Protein AF-A0A536ZGJ0-F1 (afdb_monomer_lite)

pLDDT: mean 73.13, std 16.45, range [40.38, 93.25]

Sequence (108 aa):
MLSHVIKPYVVDPPAGATARTTPAAEAQWFAPAWTMLPLAPRRCLVRNPLNGASAELSSGEYAALSACDGCCTLDEHVVRAAEQLRAPPEHRPAIRELIERCARKRAA

Foldseek 3Di:
DDDDDDDPDPDDDPPPPDPPPPPPPQPFDDQAPWDWDDDDPFWTWTARPVARFIDIDGPLLVLLSNQDDPDRHLLSSLVSSCVSSVNDPVCSVVSSVSRVVVVPGHDD

Radius of gyration: 23.39 Å; chains: 1; bounding box: 55×55×57 Å

Secondary structure (DSSP, 8-state):
-----------PPPTT-----------------PEEEEEETTEEEEE-TTT--EEEEEHHHHHHHTT-SS-SSHHHHHHHHHHHTT--GGGHHHHHHHHHHHHHPPP-

Structure (mmCIF, N/CA/C/O backbone):
data_AF-A0A536ZGJ0-F1
#
_entry.id   AF-A0A536ZGJ0-F1
#
loop_
_atom_site.group_PDB
_atom_site.id
_atom_site.type_symbol
_atom_site.label_atom_id
_atom_site.label_alt_id
_atom_site.label_comp_id
_atom_site.label_asym_id
_atom_site.label_entity_id
_atom_site.label_seq_id
_atom_site.pdbx_PDB_ins_code
_atom_site.Cartn_x
_atom_site.Cartn_y
_atom_site.Cartn_z
_atom_site.occupancy
_atom_site.B_iso_or_equiv
_atom_site.auth_seq_id
_atom_site.auth_comp_id
_atom_site.auth_asym_id
_atom_site.auth_atom_id
_atom_site.pdbx_PDB_model_num
ATOM 1 N N . MET A 1 1 ? 34.935 -43.404 42.544 1.00 47.00 1 MET A N 1
ATOM 2 C CA . MET A 1 1 ? 35.695 -42.236 42.050 1.00 47.00 1 MET A CA 1
ATOM 3 C C . MET A 1 1 ? 36.358 -42.611 40.736 1.00 47.00 1 MET A C 1
ATOM 5 O O . MET A 1 1 ? 37.217 -43.475 40.769 1.00 47.00 1 MET A O 1
ATOM 9 N N . LEU A 1 2 ? 35.915 -42.021 39.619 1.00 40.38 2 LEU A N 1
ATOM 10 C CA . LEU A 1 2 ? 36.692 -41.731 38.398 1.00 40.38 2 LEU A CA 1
ATOM 11 C C . LEU A 1 2 ? 35.727 -41.145 37.357 1.00 40.38 2 LEU A C 1
ATOM 13 O O . LEU A 1 2 ? 35.166 -41.844 36.520 1.00 40.38 2 LEU A O 1
ATOM 17 N N . SER A 1 3 ? 35.492 -39.839 37.469 1.00 42.97 3 SER A N 1
ATOM 18 C CA . SER A 1 3 ? 34.718 -39.046 36.516 1.00 42.97 3 SER A CA 1
ATOM 19 C C . SER A 1 3 ? 35.425 -39.048 35.161 1.00 42.97 3 SER A C 1
ATOM 21 O O . SER A 1 3 ? 36.494 -38.458 35.024 1.00 42.97 3 SER A O 1
ATOM 23 N N . HIS A 1 4 ? 34.861 -39.720 34.160 1.00 46.66 4 HIS A N 1
ATOM 24 C CA . HIS A 1 4 ? 35.330 -39.601 32.780 1.00 46.66 4 HIS A CA 1
ATOM 25 C C . HIS A 1 4 ? 34.684 -38.363 32.156 1.00 46.66 4 HIS A C 1
ATOM 27 O O . HIS A 1 4 ? 33.529 -38.373 31.739 1.00 46.66 4 HIS A O 1
ATOM 33 N N . VAL A 1 5 ? 35.438 -37.265 32.165 1.00 50.06 5 VAL A N 1
ATOM 34 C CA . VAL A 1 5 ? 35.102 -36.015 31.482 1.00 50.06 5 VAL A CA 1
ATOM 35 C C . VAL A 1 5 ? 35.296 -36.233 29.983 1.00 50.06 5 VAL A C 1
ATOM 37 O O . VAL A 1 5 ? 36.425 -36.325 29.503 1.00 50.06 5 VAL A O 1
ATOM 40 N N . ILE A 1 6 ? 34.197 -36.325 29.236 1.00 53.03 6 ILE A N 1
ATOM 41 C CA . ILE A 1 6 ? 34.226 -36.310 27.772 1.00 53.03 6 ILE A CA 1
ATOM 42 C C . ILE A 1 6 ? 34.550 -34.873 27.346 1.00 53.03 6 ILE A C 1
ATOM 44 O O . ILE A 1 6 ? 33.717 -33.976 27.469 1.00 53.03 6 ILE A O 1
ATOM 48 N N . LYS A 1 7 ? 35.780 -34.636 26.878 1.00 54.62 7 LYS A N 1
ATOM 49 C CA . LYS A 1 7 ? 36.139 -33.396 26.175 1.00 54.62 7 LYS A CA 1
ATOM 50 C C . LYS A 1 7 ? 35.322 -33.315 24.877 1.00 54.62 7 LYS A C 1
ATOM 52 O O . LYS A 1 7 ? 35.348 -34.284 24.117 1.00 54.62 7 LYS A O 1
ATOM 57 N N . PRO A 1 8 ? 34.655 -32.192 24.563 1.00 51.25 8 PRO A N 1
ATOM 58 C CA . PRO A 1 8 ? 34.133 -31.988 23.223 1.00 51.25 8 PRO A CA 1
ATOM 59 C C . PRO A 1 8 ? 35.315 -31.803 22.266 1.00 51.25 8 PRO A C 1
ATOM 61 O O . PRO A 1 8 ? 36.153 -30.919 22.444 1.00 51.25 8 PRO A O 1
ATOM 64 N N . TYR A 1 9 ? 35.403 -32.688 21.278 1.00 47.47 9 TYR A N 1
ATOM 65 C CA . TYR A 1 9 ? 36.335 -32.576 20.165 1.00 47.47 9 TYR A CA 1
ATOM 66 C C . TYR A 1 9 ? 35.883 -31.382 19.315 1.00 47.47 9 TYR A C 1
ATOM 68 O O . TYR A 1 9 ? 34.808 -31.421 18.715 1.00 47.47 9 TYR A O 1
ATOM 76 N N . VAL A 1 10 ? 36.655 -30.295 19.313 1.00 55.84 10 VAL A N 1
ATOM 77 C CA . VAL A 1 10 ? 36.449 -29.195 18.365 1.00 55.84 10 VAL A CA 1
ATOM 78 C C . VAL A 1 10 ? 36.913 -29.719 17.013 1.00 55.84 10 VAL A C 1
ATOM 80 O O . VAL A 1 10 ? 38.100 -29.941 16.803 1.00 55.84 10 VAL A O 1
ATOM 83 N N . VAL A 1 11 ? 35.961 -30.003 16.128 1.00 57.44 11 VAL A N 1
ATOM 84 C CA . VAL A 1 11 ? 36.254 -30.279 14.723 1.00 57.44 11 VAL A CA 1
ATOM 85 C C . VAL A 1 11 ? 36.501 -28.929 14.058 1.00 57.44 11 VAL A C 1
ATOM 87 O O . VAL A 1 11 ? 35.565 -28.148 13.889 1.00 57.44 11 VAL A O 1
ATOM 90 N N . ASP A 1 12 ? 37.755 -28.647 13.708 1.00 51.16 12 ASP A N 1
ATOM 91 C CA . ASP A 1 12 ? 38.090 -27.563 12.786 1.00 51.16 12 ASP A CA 1
ATOM 92 C C . ASP A 1 12 ? 37.335 -27.776 11.460 1.00 51.16 12 ASP A C 1
ATOM 94 O O . ASP A 1 12 ? 37.414 -28.865 10.876 1.00 51.16 12 ASP A O 1
ATOM 98 N N . PRO A 1 13 ? 36.576 -26.785 10.959 1.00 54.97 13 PRO A N 1
ATOM 99 C CA . PRO A 1 13 ? 35.934 -26.914 9.662 1.00 54.97 13 PRO A CA 1
ATOM 100 C C . PRO A 1 13 ? 37.003 -26.928 8.556 1.00 54.97 13 PRO A C 1
ATOM 102 O O . PRO A 1 13 ? 37.970 -26.163 8.626 1.00 54.97 13 PRO A O 1
ATOM 105 N N . PRO A 1 14 ? 36.851 -27.756 7.505 1.00 47.09 14 PRO A N 1
ATOM 106 C CA . PRO A 1 14 ? 37.800 -27.771 6.403 1.00 47.09 14 PRO A CA 1
ATOM 107 C C . PRO A 1 14 ? 37.840 -26.399 5.719 1.00 47.09 14 PRO A C 1
ATOM 109 O O . PRO A 1 14 ? 36.815 -25.862 5.285 1.00 47.09 14 PRO A O 1
ATOM 112 N N . ALA A 1 15 ? 39.052 -25.848 5.621 1.00 54.09 15 ALA A N 1
ATOM 113 C CA . ALA A 1 15 ? 39.366 -24.659 4.844 1.00 54.09 15 ALA A CA 1
ATOM 114 C C . ALA A 1 15 ? 38.928 -24.885 3.389 1.00 54.09 15 ALA A C 1
ATOM 116 O O . ALA A 1 15 ? 39.548 -25.650 2.655 1.00 54.09 15 ALA A O 1
ATOM 117 N N . GLY A 1 16 ? 37.817 -24.265 2.993 1.00 50.81 16 GLY A N 1
ATOM 118 C CA . GLY A 1 16 ? 37.258 -24.436 1.651 1.00 50.81 16 GLY A CA 1
ATOM 119 C C . GLY A 1 16 ? 35.736 -24.442 1.564 1.00 50.81 16 GLY A C 1
ATOM 120 O O . GLY A 1 16 ? 35.207 -24.499 0.458 1.00 50.81 16 GLY A O 1
ATOM 121 N N . ALA A 1 17 ? 35.007 -24.337 2.679 1.00 45.31 17 ALA A N 1
ATOM 122 C CA . ALA A 1 17 ? 33.593 -23.991 2.615 1.00 45.31 17 ALA A CA 1
ATOM 123 C C . ALA A 1 17 ? 33.474 -22.504 2.260 1.00 45.31 17 ALA A C 1
ATOM 125 O O . ALA A 1 17 ? 33.497 -21.634 3.131 1.00 45.31 17 ALA A O 1
ATOM 126 N N . THR A 1 18 ? 33.379 -22.214 0.961 1.00 46.50 18 THR A N 1
ATOM 127 C CA . THR A 1 18 ? 32.837 -20.949 0.478 1.00 46.50 18 THR A CA 1
ATOM 128 C C . THR A 1 18 ? 31.585 -20.670 1.290 1.00 46.50 18 THR A C 1
ATOM 130 O O . THR A 1 18 ? 30.658 -21.485 1.333 1.00 46.50 18 THR A O 1
ATOM 133 N N . ALA A 1 19 ? 31.600 -19.549 2.010 1.00 46.19 19 ALA A N 1
ATOM 134 C CA . ALA A 1 19 ? 30.402 -19.006 2.603 1.00 46.19 19 ALA A CA 1
ATOM 135 C C . ALA A 1 19 ? 29.360 -19.014 1.486 1.00 46.19 19 ALA A C 1
ATOM 137 O O . ALA A 1 19 ? 29.473 -18.267 0.513 1.00 46.19 19 ALA A O 1
ATOM 138 N N . ARG A 1 20 ? 28.377 -19.917 1.581 1.00 45.97 20 ARG A N 1
ATOM 139 C CA . ARG A 1 20 ? 27.097 -19.682 0.939 1.00 45.97 20 ARG A CA 1
ATOM 140 C C . ARG A 1 20 ? 26.665 -18.379 1.568 1.00 45.97 20 ARG A C 1
ATOM 142 O O . ARG A 1 20 ? 26.203 -18.373 2.704 1.00 45.97 20 ARG A O 1
ATOM 149 N N . THR A 1 21 ? 26.937 -17.284 0.868 1.00 41.38 21 THR A N 1
ATOM 150 C CA . THR A 1 21 ? 26.256 -16.026 1.062 1.00 41.38 21 THR A CA 1
ATOM 151 C C . THR A 1 21 ? 24.797 -16.407 0.938 1.00 41.38 21 THR A C 1
ATOM 153 O O . THR A 1 21 ? 24.276 -16.567 -0.163 1.00 41.38 21 THR A O 1
ATOM 156 N N . THR A 1 22 ? 24.164 -16.695 2.075 1.00 45.59 22 THR A N 1
ATOM 157 C CA . THR A 1 22 ? 22.722 -16.606 2.211 1.00 45.59 22 THR A CA 1
ATOM 158 C C . THR A 1 22 ? 22.378 -15.303 1.512 1.00 45.59 22 THR A C 1
ATOM 160 O O . THR A 1 22 ? 22.958 -14.285 1.918 1.00 45.59 22 THR A O 1
ATOM 163 N N . PRO A 1 23 ? 21.570 -15.311 0.431 1.00 44.41 23 PRO A N 1
ATOM 164 C CA . PRO A 1 23 ? 21.091 -14.060 -0.129 1.00 44.41 23 PRO A CA 1
ATOM 165 C C . PRO A 1 23 ? 20.562 -13.289 1.070 1.00 44.41 23 PRO A C 1
ATOM 167 O O . PRO A 1 23 ? 19.792 -13.859 1.849 1.00 44.41 23 PRO A O 1
ATOM 170 N N . ALA A 1 24 ? 21.153 -12.112 1.319 1.00 45.59 24 ALA A N 1
ATOM 171 C CA . ALA A 1 24 ? 20.856 -11.292 2.484 1.00 45.59 24 ALA A CA 1
ATOM 172 C C . ALA A 1 24 ? 19.346 -11.311 2.622 1.00 45.59 24 ALA A C 1
ATOM 174 O O . ALA A 1 24 ? 18.703 -10.895 1.665 1.00 45.59 24 ALA A O 1
ATOM 175 N N . ALA A 1 25 ? 18.836 -11.938 3.692 1.00 51.44 25 ALA A N 1
ATOM 176 C CA . ALA A 1 25 ? 17.432 -12.305 3.806 1.00 51.44 25 ALA A CA 1
ATOM 177 C C . ALA A 1 25 ? 16.614 -11.095 3.372 1.00 51.44 25 ALA A C 1
ATOM 179 O O . ALA A 1 25 ? 16.599 -10.095 4.094 1.00 51.44 25 ALA A O 1
ATOM 180 N N . GLU A 1 26 ? 16.069 -11.131 2.151 1.00 52.19 26 GLU A N 1
ATOM 181 C CA . GLU A 1 26 ? 15.285 -10.017 1.645 1.00 52.19 26 GLU A CA 1
ATOM 182 C C . GLU A 1 26 ? 14.168 -9.893 2.658 1.00 52.19 26 GLU A C 1
ATOM 184 O O . GLU A 1 26 ? 13.437 -10.859 2.887 1.00 52.19 26 GLU A O 1
ATOM 189 N N . ALA A 1 27 ? 14.172 -8.780 3.395 1.00 62.34 27 ALA A N 1
ATOM 190 C CA . ALA A 1 27 ? 13.316 -8.623 4.552 1.00 62.34 27 ALA A CA 1
ATOM 191 C C . ALA A 1 27 ? 11.890 -8.894 4.082 1.00 62.34 27 ALA A C 1
ATOM 193 O O . ALA A 1 27 ? 11.364 -8.143 3.259 1.00 62.34 27 ALA A O 1
ATOM 194 N N . GLN A 1 28 ? 11.330 -10.015 4.542 1.00 60.31 28 GLN A N 1
ATOM 195 C CA . GLN A 1 28 ? 10.065 -10.523 4.043 1.00 60.31 28 GLN A CA 1
ATOM 196 C C . GLN A 1 28 ? 9.032 -9.409 4.167 1.00 60.31 28 GLN A C 1
ATOM 198 O O . GLN A 1 28 ? 8.803 -8.874 5.257 1.00 60.31 28 GLN A O 1
ATOM 203 N N . TRP A 1 29 ? 8.470 -9.002 3.033 1.00 66.81 29 TRP A N 1
ATOM 204 C CA . TRP A 1 29 ? 7.539 -7.893 3.010 1.00 66.81 29 TRP A CA 1
ATOM 205 C C . TRP A 1 29 ? 6.204 -8.377 3.566 1.00 66.81 29 TRP A C 1
ATOM 207 O O . TRP A 1 29 ? 5.600 -9.307 3.040 1.00 66.81 29 TRP A O 1
ATOM 217 N N . PHE A 1 30 ? 5.743 -7.749 4.645 1.00 63.00 30 PHE A N 1
ATOM 218 C CA . PHE A 1 30 ? 4.434 -8.028 5.221 1.00 63.00 30 PHE A CA 1
ATOM 219 C C . PHE A 1 30 ? 3.590 -6.760 5.159 1.00 63.00 30 PHE A C 1
ATOM 221 O O . PHE A 1 30 ? 3.728 -5.864 5.996 1.00 63.00 30 PHE A O 1
ATOM 228 N N . ALA A 1 31 ? 2.723 -6.663 4.150 1.00 65.31 31 ALA A N 1
ATOM 229 C CA . ALA A 1 31 ? 1.757 -5.576 4.099 1.00 65.31 31 ALA A CA 1
ATOM 230 C C . ALA A 1 31 ? 0.682 -5.803 5.177 1.00 65.31 31 ALA A C 1
ATOM 232 O O . ALA A 1 31 ? 0.016 -6.841 5.168 1.00 65.31 31 ALA A O 1
ATOM 233 N N . PRO A 1 32 ? 0.469 -4.854 6.103 1.00 65.12 32 PRO A N 1
ATOM 234 C CA . PRO A 1 32 ? -0.631 -4.955 7.048 1.00 65.12 32 PRO A CA 1
ATOM 235 C C . PRO A 1 32 ? -1.973 -4.893 6.312 1.00 65.12 32 PRO A C 1
ATOM 237 O O . PRO A 1 32 ? -2.137 -4.098 5.387 1.00 65.12 32 PRO A O 1
ATOM 240 N N . ALA A 1 33 ? -2.967 -5.647 6.779 1.00 68.00 33 ALA A N 1
ATOM 241 C CA . ALA A 1 33 ? -4.353 -5.449 6.363 1.00 68.00 33 ALA A CA 1
ATOM 242 C C . ALA A 1 33 ? -4.896 -4.154 6.998 1.00 68.00 33 ALA A C 1
ATOM 244 O O . ALA A 1 33 ? -5.344 -4.148 8.144 1.00 68.00 33 ALA A O 1
ATOM 245 N N . TRP A 1 34 ? -4.798 -3.030 6.287 1.00 71.69 34 TRP A N 1
ATOM 246 C CA . TRP A 1 34 ? -5.206 -1.720 6.802 1.00 71.69 34 TRP A CA 1
ATOM 247 C C . TRP A 1 34 ? -6.730 -1.607 6.931 1.00 71.69 34 TRP A C 1
ATOM 249 O O . TRP A 1 34 ? -7.460 -1.759 5.949 1.00 71.69 34 TRP A O 1
ATOM 259 N N . THR A 1 35 ? -7.222 -1.262 8.125 1.00 72.88 35 THR A N 1
ATOM 260 C CA . THR A 1 35 ? -8.643 -0.939 8.332 1.00 72.88 35 THR A CA 1
ATOM 261 C C . THR A 1 35 ? -8.920 0.488 7.875 1.00 72.88 35 THR A C 1
ATOM 263 O O . THR A 1 35 ? -8.244 1.412 8.331 1.00 72.88 35 THR A O 1
ATOM 266 N N . MET A 1 36 ? -9.916 0.676 7.006 1.00 75.81 36 MET A N 1
ATOM 267 C CA . MET A 1 36 ? -10.354 1.993 6.535 1.00 75.81 36 MET A CA 1
ATOM 268 C C . MET A 1 36 ? -11.500 2.540 7.395 1.00 75.81 36 MET A C 1
ATOM 270 O O . MET A 1 36 ? -12.480 1.843 7.649 1.00 75.81 36 MET A O 1
ATOM 274 N N . LEU A 1 37 ? -11.409 3.817 7.763 1.00 75.88 37 LEU A N 1
ATOM 275 C CA . LEU A 1 37 ? -12.502 4.626 8.293 1.00 75.88 37 LEU A CA 1
ATOM 276 C C . LEU A 1 37 ? -12.686 5.857 7.382 1.00 75.88 37 LEU A C 1
ATOM 278 O O . LEU A 1 37 ? -11.759 6.664 7.257 1.00 75.88 37 LEU A O 1
ATOM 282 N N . PRO A 1 38 ? -13.832 6.014 6.697 1.00 71.31 38 PRO A N 1
ATOM 283 C CA . PRO A 1 38 ? -14.054 7.150 5.804 1.00 71.31 38 PRO A CA 1
ATOM 284 C C . PRO A 1 38 ? -14.141 8.457 6.607 1.00 71.31 38 PRO A C 1
ATOM 286 O O . PRO A 1 38 ? -14.909 8.543 7.562 1.00 71.31 38 PRO A O 1
ATOM 289 N N . LEU A 1 39 ? -13.362 9.475 6.217 1.00 75.06 39 LEU A N 1
ATOM 290 C CA . LEU A 1 39 ? -13.384 10.804 6.851 1.00 75.06 39 LEU A CA 1
ATOM 291 C C . LEU A 1 39 ? -14.079 11.853 5.976 1.00 75.06 39 LEU A C 1
ATOM 293 O O . LEU A 1 39 ? -14.811 12.700 6.477 1.00 75.06 39 LEU A O 1
ATOM 297 N N . ALA A 1 40 ? -13.837 11.813 4.665 1.00 75.94 40 ALA A N 1
ATOM 298 C CA . ALA A 1 40 ? -14.398 12.737 3.681 1.00 75.94 40 ALA A CA 1
ATOM 299 C C . ALA A 1 40 ? -14.420 12.066 2.292 1.00 75.94 40 ALA A C 1
ATOM 301 O O . ALA A 1 40 ? -13.740 11.055 2.109 1.00 75.94 40 ALA A O 1
ATOM 302 N N . PRO A 1 41 ? -15.095 12.635 1.270 1.00 68.00 41 PRO A N 1
ATOM 303 C CA . PRO A 1 41 ? -15.234 12.019 -0.061 1.00 68.00 41 PRO A CA 1
ATOM 304 C C . PRO A 1 41 ? -13.925 11.623 -0.770 1.00 68.00 41 PRO A C 1
ATOM 306 O O . PRO A 1 41 ? -13.953 10.902 -1.762 1.00 68.00 41 PRO A O 1
ATOM 309 N N . ARG A 1 42 ? -12.768 12.102 -0.294 1.00 74.44 42 ARG A N 1
ATOM 310 C CA . ARG A 1 42 ? -11.438 11.787 -0.843 1.00 74.44 42 ARG A CA 1
ATOM 311 C C . ARG A 1 42 ? -10.390 11.462 0.224 1.00 74.44 42 ARG A C 1
ATOM 313 O O . ARG A 1 42 ? -9.214 11.379 -0.120 1.00 74.44 42 ARG A O 1
ATOM 320 N N . ARG A 1 43 ? -10.783 11.331 1.497 1.00 78.25 43 ARG A N 1
ATOM 321 C CA . ARG A 1 43 ? -9.862 11.111 2.624 1.00 78.25 43 ARG A CA 1
ATOM 322 C C . ARG A 1 43 ? -10.358 9.970 3.504 1.00 78.25 43 ARG A C 1
ATOM 324 O O . ARG A 1 43 ? -11.537 9.903 3.856 1.00 78.25 43 ARG A O 1
ATOM 331 N N . CYS A 1 44 ? -9.431 9.107 3.882 1.00 81.94 44 CYS A N 1
ATOM 332 C CA . CYS A 1 44 ? -9.653 7.931 4.700 1.00 81.94 44 CYS A CA 1
ATOM 333 C C . CYS A 1 44 ? -8.658 7.945 5.859 1.00 81.94 44 CYS A C 1
ATOM 335 O O . CYS A 1 44 ? -7.467 8.174 5.653 1.00 81.94 44 CYS A O 1
ATOM 337 N N . LEU A 1 45 ? -9.123 7.658 7.069 1.00 82.69 45 LEU A N 1
ATOM 338 C CA . LEU A 1 45 ? -8.247 7.284 8.168 1.00 82.69 45 LEU A CA 1
ATOM 339 C C . LEU A 1 45 ? -7.961 5.792 8.040 1.00 82.69 45 LEU A C 1
ATOM 341 O O . LEU A 1 45 ? -8.884 4.981 8.008 1.00 82.69 45 LEU A O 1
ATOM 345 N N . VAL A 1 46 ? -6.690 5.426 7.957 1.00 78.62 46 VAL A N 1
ATOM 346 C CA . VAL A 1 46 ? -6.259 4.032 7.935 1.00 78.62 46 VAL A CA 1
ATOM 347 C C . VAL A 1 46 ? -5.574 3.685 9.239 1.00 78.62 46 VAL A C 1
ATOM 349 O O . VAL A 1 46 ? -4.777 4.474 9.748 1.00 78.62 46 VAL A O 1
ATOM 352 N N . ARG A 1 47 ? -5.869 2.501 9.773 1.00 79.44 47 ARG A N 1
ATOM 353 C CA . ARG A 1 47 ? -5.228 1.972 10.979 1.00 79.44 47 ARG A CA 1
ATOM 354 C C . ARG A 1 47 ? -4.436 0.716 10.648 1.00 79.44 47 ARG A C 1
ATOM 356 O O . ARG A 1 47 ? -4.969 -0.211 10.041 1.00 79.44 47 ARG A O 1
ATOM 363 N N . ASN A 1 48 ? -3.176 0.688 11.071 1.00 75.94 48 ASN A N 1
ATOM 364 C CA . ASN A 1 48 ? -2.330 -0.493 11.006 1.00 75.94 48 ASN A CA 1
ATOM 365 C C . ASN A 1 48 ? -2.679 -1.418 12.185 1.00 75.94 48 ASN A C 1
ATOM 367 O O . ASN A 1 48 ? -2.479 -1.019 13.337 1.00 75.94 48 ASN A O 1
ATOM 371 N N . PRO A 1 49 ? -3.179 -2.641 11.946 1.00 70.25 49 PRO A N 1
ATOM 372 C CA . PRO A 1 49 ? -3.542 -3.553 13.027 1.00 70.25 49 PRO A CA 1
ATOM 373 C C . PRO A 1 49 ? -2.328 -4.073 13.810 1.00 70.25 49 PRO A C 1
ATOM 375 O O . PRO A 1 49 ? -2.477 -4.442 14.969 1.00 70.25 49 PRO A O 1
ATOM 378 N N . LEU A 1 50 ? -1.131 -4.086 13.213 1.00 73.06 50 LEU A N 1
ATOM 379 C CA . LEU A 1 50 ? 0.069 -4.666 13.825 1.00 73.06 50 LEU A CA 1
ATOM 380 C C . LEU A 1 50 ? 0.671 -3.779 14.909 1.00 73.06 50 LEU A C 1
ATOM 382 O O . LEU A 1 50 ? 1.267 -4.275 15.859 1.00 73.06 50 LEU A O 1
ATOM 386 N N . ASN A 1 51 ? 0.559 -2.463 14.749 1.00 73.06 51 ASN A N 1
ATOM 387 C CA . ASN A 1 51 ? 1.197 -1.514 15.654 1.00 73.06 51 ASN A CA 1
ATOM 388 C C . ASN A 1 51 ? 0.270 -0.393 16.123 1.00 73.06 51 ASN A C 1
ATOM 390 O O . ASN A 1 51 ? 0.727 0.475 16.850 1.00 73.06 51 ASN A O 1
ATOM 394 N N . GLY A 1 52 ? -1.001 -0.390 15.713 1.00 75.31 52 GLY A N 1
ATOM 395 C CA . GLY A 1 52 ? -1.993 0.609 16.104 1.00 75.31 52 GLY A CA 1
ATOM 396 C C . GLY A 1 52 ? -1.840 1.978 15.436 1.00 75.31 52 GLY A C 1
ATOM 397 O O . GLY A 1 52 ? -2.686 2.842 15.674 1.00 75.31 52 GLY A O 1
ATOM 398 N N . ALA A 1 53 ? -0.815 2.193 14.603 1.00 78.25 53 ALA A N 1
ATOM 399 C CA . ALA A 1 53 ? -0.567 3.476 13.958 1.00 78.25 53 ALA A CA 1
ATOM 400 C C . ALA A 1 53 ? -1.740 3.870 13.062 1.00 78.25 53 ALA A C 1
ATOM 402 O O . ALA A 1 53 ? 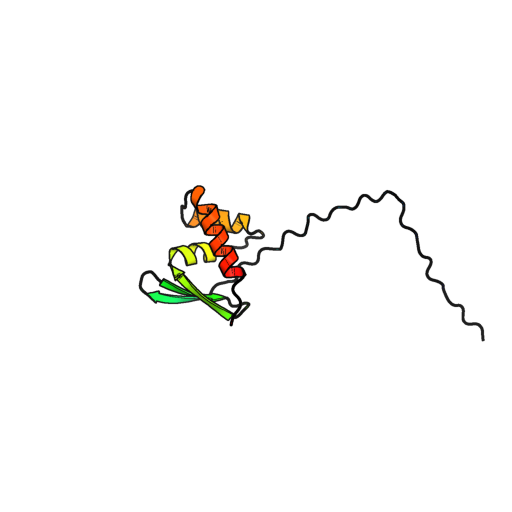-2.267 3.049 12.310 1.00 78.25 53 ALA A O 1
ATOM 403 N N . SER A 1 54 ? -2.118 5.144 13.118 1.00 81.75 5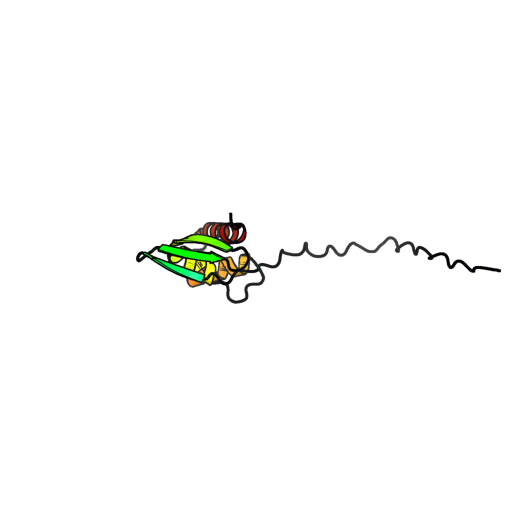4 SER A N 1
ATOM 404 C CA . SER A 1 54 ? -3.172 5.699 12.274 1.00 81.75 54 SER A CA 1
ATOM 405 C C . SER A 1 54 ? -2.605 6.756 11.327 1.00 81.75 54 SER A C 1
ATOM 407 O O . SER A 1 54 ? -1.685 7.499 11.676 1.00 81.75 54 SER A O 1
ATOM 409 N N . ALA A 1 55 ? -3.117 6.810 10.103 1.00 81.19 55 ALA A N 1
ATOM 410 C CA . ALA A 1 55 ? -2.710 7.783 9.099 1.00 81.19 55 ALA A CA 1
ATOM 411 C C . ALA A 1 55 ? -3.919 8.247 8.294 1.00 81.19 55 ALA A C 1
ATOM 413 O O . ALA A 1 55 ? -4.745 7.434 7.897 1.00 81.19 55 ALA A O 1
ATOM 414 N N . GLU A 1 56 ? -4.010 9.544 8.026 1.00 86.81 56 GLU A N 1
ATOM 415 C CA . GLU A 1 56 ? -4.962 10.048 7.045 1.00 86.81 56 GLU A CA 1
ATOM 416 C C . GLU A 1 56 ? -4.341 9.953 5.652 1.00 86.81 56 GLU A C 1
ATOM 418 O O . GLU A 1 56 ? -3.235 10.446 5.430 1.00 86.81 56 GLU A O 1
ATOM 423 N N . LEU A 1 57 ? -5.047 9.296 4.739 1.00 83.62 57 LEU A N 1
ATOM 424 C CA . LEU A 1 57 ? -4.628 9.034 3.371 1.00 83.62 57 LEU A CA 1
ATOM 425 C C . LEU A 1 57 ? -5.718 9.461 2.398 1.00 83.62 57 LEU A C 1
ATOM 427 O O . LEU A 1 57 ? -6.910 9.424 2.706 1.00 83.62 57 LEU A O 1
ATOM 431 N N . SER A 1 58 ? -5.313 9.838 1.196 1.00 85.50 58 SER A N 1
ATOM 432 C CA . SER A 1 58 ? -6.233 9.948 0.073 1.00 85.50 58 SER A CA 1
ATOM 433 C C . SER A 1 58 ? -6.760 8.573 -0.354 1.00 85.50 58 SER A C 1
ATOM 435 O O . SER A 1 58 ? -6.162 7.533 -0.064 1.00 85.50 58 SER A O 1
ATOM 437 N N . SER A 1 59 ? -7.866 8.557 -1.099 1.00 80.62 59 SER A N 1
ATOM 438 C CA . SER A 1 59 ? -8.409 7.317 -1.672 1.00 80.62 59 SER A CA 1
ATOM 439 C C . SER A 1 59 ? -7.399 6.576 -2.563 1.00 80.62 59 SER A C 1
ATOM 441 O O . SER A 1 59 ? -7.346 5.349 -2.530 1.00 80.62 59 SER A O 1
ATOM 443 N N . GLY A 1 60 ? -6.564 7.306 -3.312 1.00 84.31 60 GLY A N 1
ATOM 444 C CA . GLY A 1 60 ? -5.503 6.727 -4.143 1.00 84.31 60 GLY A CA 1
ATOM 445 C C . GLY A 1 60 ? -4.357 6.126 -3.325 1.00 84.31 60 GLY A C 1
ATOM 446 O O . GLY A 1 60 ? -3.897 5.029 -3.626 1.00 84.31 60 GLY A O 1
ATOM 447 N N . GLU A 1 61 ? -3.937 6.794 -2.247 1.00 86.69 61 GLU A N 1
ATOM 448 C CA . GLU A 1 61 ? -2.918 6.255 -1.338 1.00 86.69 61 GLU A CA 1
ATOM 449 C C . GLU A 1 61 ? -3.405 4.984 -0.626 1.00 86.69 61 GLU A C 1
ATOM 451 O O . GLU A 1 61 ? -2.650 4.025 -0.489 1.00 86.69 61 GLU A O 1
ATOM 456 N N . TYR A 1 62 ? -4.675 4.931 -0.211 1.00 84.31 62 TYR A N 1
ATOM 457 C CA . TYR A 1 62 ? -5.247 3.699 0.334 1.00 84.31 62 TYR A CA 1
ATOM 458 C C . TYR A 1 62 ? -5.303 2.574 -0.708 1.00 84.31 62 TYR A C 1
ATOM 460 O O . TYR A 1 62 ? -4.976 1.428 -0.396 1.00 84.31 62 TYR A O 1
ATOM 468 N N . ALA A 1 63 ? -5.695 2.887 -1.945 1.00 85.88 63 ALA A N 1
ATOM 469 C CA . ALA A 1 63 ? -5.724 1.910 -3.028 1.00 85.88 63 ALA A CA 1
ATOM 470 C C . ALA A 1 63 ? -4.326 1.326 -3.309 1.00 85.88 63 ALA A C 1
ATOM 472 O O . ALA A 1 63 ? -4.215 0.126 -3.529 1.00 85.88 63 ALA A O 1
ATOM 473 N N . ALA A 1 64 ? -3.258 2.127 -3.197 1.00 88.19 64 ALA A N 1
ATOM 474 C CA . ALA A 1 64 ? -1.885 1.622 -3.271 1.00 88.19 64 ALA A CA 1
ATOM 475 C C . ALA A 1 64 ? -1.562 0.629 -2.141 1.00 88.19 64 ALA A C 1
ATOM 477 O O . ALA A 1 64 ? -0.972 -0.411 -2.396 1.00 88.19 64 ALA A O 1
ATOM 478 N N . LEU A 1 65 ? -1.947 0.937 -0.896 1.00 86.00 65 LEU A N 1
ATOM 479 C CA . LEU A 1 65 ? -1.646 0.088 0.267 1.00 86.00 65 LE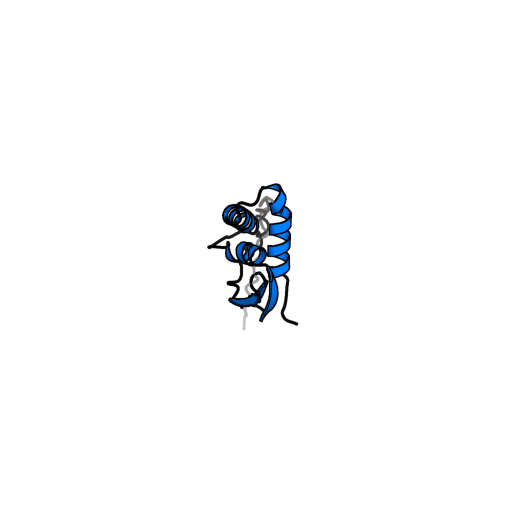U A CA 1
ATOM 480 C C . LEU A 1 65 ? -2.458 -1.210 0.308 1.00 86.00 65 LEU A C 1
ATOM 482 O O . LEU A 1 65 ? -1.991 -2.207 0.852 1.00 86.00 65 LEU A O 1
ATOM 486 N N . SER A 1 66 ? -3.684 -1.178 -0.212 1.00 84.56 66 SER A N 1
ATOM 487 C CA . SER A 1 66 ? -4.593 -2.330 -0.263 1.00 84.56 66 SER A CA 1
ATOM 488 C C . SER A 1 66 ? -4.366 -3.229 -1.480 1.00 84.56 66 SER A C 1
ATOM 490 O O . SER A 1 66 ? -5.001 -4.274 -1.579 1.00 84.56 66 SER A O 1
ATOM 492 N N . ALA A 1 67 ? -3.444 -2.862 -2.376 1.00 87.00 67 ALA A N 1
ATOM 493 C CA . ALA A 1 67 ? -3.091 -3.660 -3.547 1.00 87.00 67 ALA A CA 1
ATOM 494 C C . ALA A 1 67 ? -2.300 -4.933 -3.215 1.00 87.00 67 ALA A C 1
ATOM 496 O O . ALA A 1 67 ? -2.169 -5.823 -4.060 1.00 87.00 67 ALA A O 1
ATOM 497 N N . CYS A 1 68 ? -1.749 -5.027 -2.001 1.00 84.62 68 CYS A N 1
ATOM 498 C CA . CYS A 1 68 ? -1.056 -6.227 -1.567 1.00 84.62 68 CYS A CA 1
ATOM 499 C C . CYS A 1 68 ? -2.034 -7.387 -1.377 1.00 84.62 68 CYS A C 1
ATOM 501 O O . CYS A 1 68 ? -2.775 -7.450 -0.399 1.00 84.62 68 CYS A O 1
ATOM 503 N N . ASP A 1 69 ? -1.937 -8.356 -2.274 1.00 79.25 69 ASP A N 1
ATOM 504 C CA . ASP A 1 69 ? -2.630 -9.635 -2.207 1.00 79.25 69 ASP A CA 1
ATOM 505 C C . ASP A 1 69 ? -1.569 -10.739 -2.289 1.00 79.25 69 ASP A C 1
ATOM 507 O O . ASP A 1 69 ? -1.189 -11.204 -3.362 1.00 79.25 69 ASP A O 1
ATOM 511 N N . GLY A 1 70 ? -0.987 -11.049 -1.125 1.00 76.50 70 GLY A N 1
ATOM 512 C CA . GLY A 1 70 ? 0.051 -12.071 -0.980 1.00 76.50 70 GLY A CA 1
ATOM 513 C C . GLY A 1 70 ? 1.450 -11.691 -1.485 1.00 76.50 70 GLY A C 1
ATOM 514 O O . GLY A 1 70 ? 2.239 -12.595 -1.740 1.00 76.50 70 GLY A O 1
ATOM 515 N N . CYS A 1 71 ? 1.779 -10.402 -1.639 1.00 84.88 71 CYS A N 1
ATOM 516 C CA . CYS A 1 71 ? 3.124 -9.982 -2.058 1.00 84.88 71 CYS A CA 1
ATOM 517 C C . CYS A 1 71 ? 4.184 -10.413 -1.032 1.00 84.88 71 CYS A C 1
ATOM 519 O O . CYS A 1 71 ? 4.061 -10.107 0.154 1.00 84.88 71 CYS A O 1
ATOM 521 N N . CYS A 1 72 ? 5.241 -11.070 -1.507 1.00 81.19 72 CYS A N 1
ATOM 522 C CA . CYS A 1 72 ? 6.378 -11.528 -0.709 1.00 81.19 72 CYS A CA 1
ATOM 523 C C . CYS A 1 72 ? 7.479 -10.466 -0.620 1.00 81.19 72 CYS A C 1
ATOM 525 O O . CYS A 1 72 ? 8.249 -10.448 0.345 1.00 81.19 72 CYS A O 1
ATOM 527 N N . THR A 1 73 ? 7.545 -9.574 -1.614 1.00 86.44 73 THR A N 1
ATOM 528 C CA . THR A 1 73 ? 8.526 -8.486 -1.681 1.00 86.44 73 THR A CA 1
ATOM 529 C C . THR A 1 73 ? 7.863 -7.113 -1.806 1.00 86.44 73 THR A C 1
ATOM 531 O O . THR A 1 73 ? 6.715 -6.968 -2.235 1.00 86.44 73 THR A O 1
ATOM 534 N N . LEU A 1 74 ? 8.609 -6.071 -1.429 1.00 87.00 74 LEU A N 1
ATOM 535 C CA . LEU A 1 74 ? 8.170 -4.686 -1.599 1.00 87.00 74 LEU A CA 1
ATOM 536 C C . LEU A 1 74 ? 8.008 -4.330 -3.084 1.00 87.00 74 LEU A C 1
ATOM 538 O O . LEU A 1 74 ? 7.064 -3.630 -3.439 1.00 87.00 74 LEU A O 1
ATOM 542 N N . ASP A 1 75 ? 8.895 -4.822 -3.949 1.00 90.56 75 ASP A N 1
ATOM 543 C CA . ASP A 1 75 ? 8.831 -4.543 -5.386 1.00 90.56 75 ASP A CA 1
ATOM 544 C C . ASP A 1 75 ? 7.591 -5.165 -6.032 1.00 90.56 75 ASP A C 1
ATOM 546 O O . ASP A 1 75 ? 6.915 -4.493 -6.811 1.00 90.56 75 ASP A O 1
ATOM 550 N N . GLU A 1 76 ? 7.222 -6.391 -5.650 1.00 90.12 76 GLU A N 1
ATOM 551 C CA . GLU A 1 76 ? 5.955 -7.007 -6.067 1.00 90.12 76 GLU A CA 1
ATOM 552 C C . GLU A 1 76 ? 4.753 -6.148 -5.673 1.00 90.12 76 GLU A C 1
ATOM 554 O O . GLU A 1 76 ? 3.863 -5.911 -6.493 1.00 90.12 76 GLU A O 1
ATOM 559 N N . HIS A 1 77 ? 4.743 -5.636 -4.440 1.00 91.62 77 HIS A N 1
ATOM 560 C CA . HIS A 1 77 ? 3.672 -4.766 -3.968 1.00 91.62 77 HIS A CA 1
ATOM 561 C C . HIS A 1 77 ? 3.626 -3.449 -4.756 1.00 91.62 77 HIS A C 1
ATOM 563 O O . HIS A 1 77 ? 2.552 -3.024 -5.172 1.00 91.62 77 HIS A O 1
ATOM 569 N N . VAL A 1 78 ? 4.774 -2.822 -5.028 1.00 91.88 78 VAL A N 1
ATOM 570 C CA . VAL A 1 78 ? 4.848 -1.588 -5.828 1.00 91.88 78 VAL A CA 1
ATOM 571 C C . VAL A 1 78 ? 4.343 -1.815 -7.253 1.00 91.88 78 VAL A C 1
ATOM 573 O O . VAL A 1 78 ? 3.602 -0.981 -7.774 1.00 91.88 78 VAL A O 1
ATOM 576 N N . VAL A 1 79 ? 4.717 -2.932 -7.884 1.00 92.31 79 VAL A N 1
ATOM 577 C CA . VAL A 1 79 ? 4.258 -3.284 -9.235 1.00 92.31 79 VAL A CA 1
ATOM 578 C C . VAL A 1 79 ? 2.745 -3.497 -9.248 1.00 92.31 79 VAL A C 1
ATOM 580 O O . VAL A 1 79 ? 2.061 -2.844 -10.034 1.00 92.31 79 VAL A O 1
ATOM 583 N N . ARG A 1 80 ? 2.210 -4.307 -8.326 1.00 90.88 80 ARG A N 1
ATOM 584 C CA . ARG A 1 80 ? 0.762 -4.531 -8.167 1.00 90.88 80 ARG A CA 1
ATOM 585 C C . ARG A 1 80 ? -0.003 -3.232 -7.922 1.00 90.88 80 ARG A C 1
ATOM 587 O O . ARG A 1 80 ? -1.015 -2.977 -8.569 1.00 90.88 80 ARG A O 1
ATOM 594 N N . ALA A 1 81 ? 0.490 -2.386 -7.020 1.00 91.75 81 ALA A N 1
ATOM 595 C CA . ALA A 1 81 ? -0.116 -1.093 -6.727 1.00 91.75 81 ALA A CA 1
ATOM 596 C C . ALA A 1 81 ? -0.128 -0.177 -7.960 1.00 91.75 81 ALA A C 1
ATOM 598 O O . ALA A 1 81 ? -1.142 0.462 -8.240 1.00 91.75 81 ALA A O 1
ATOM 599 N N . ALA A 1 82 ? 0.964 -0.138 -8.730 1.00 92.69 82 ALA A N 1
ATOM 600 C CA . ALA A 1 82 ? 1.020 0.633 -9.968 1.00 92.69 82 ALA A CA 1
ATOM 601 C C . ALA A 1 82 ? 0.022 0.111 -11.016 1.00 92.69 82 ALA A C 1
ATOM 603 O O . ALA A 1 82 ? -0.686 0.908 -11.628 1.00 92.69 82 ALA A O 1
ATOM 604 N N . GLU A 1 83 ? -0.092 -1.210 -11.183 1.00 92.00 83 GLU A N 1
ATOM 605 C CA . GLU A 1 83 ? -1.062 -1.839 -12.090 1.00 92.00 83 GLU A CA 1
ATOM 606 C C . GLU A 1 83 ? -2.508 -1.522 -11.692 1.00 92.00 83 GLU A C 1
ATOM 608 O O . GLU A 1 83 ? -3.302 -1.080 -12.525 1.00 92.00 83 GLU A O 1
ATOM 613 N N . GLN A 1 84 ? -2.841 -1.672 -10.408 1.00 90.06 84 GLN A N 1
ATOM 614 C CA . GLN A 1 84 ? -4.183 -1.410 -9.890 1.00 90.06 84 GLN A CA 1
ATOM 615 C C . GLN A 1 84 ? -4.588 0.058 -10.046 1.00 90.06 84 GLN A C 1
ATOM 617 O O . GLN A 1 84 ? -5.731 0.360 -10.395 1.00 90.06 84 GLN A O 1
ATOM 622 N N . LEU A 1 85 ? -3.650 0.977 -9.820 1.00 88.56 85 LEU A N 1
ATOM 623 C CA . LEU A 1 85 ? -3.868 2.411 -9.990 1.00 88.56 85 LEU A CA 1
ATOM 624 C C . LEU A 1 85 ? -3.803 2.865 -11.451 1.00 88.56 85 LEU A C 1
ATOM 626 O O . LEU A 1 85 ? -4.067 4.036 -11.725 1.00 88.56 85 LEU A O 1
ATOM 630 N N . ARG A 1 86 ? -3.436 1.972 -12.382 1.00 92.19 86 ARG A N 1
ATOM 631 C CA . ARG A 1 86 ? -3.070 2.318 -13.766 1.00 92.19 86 ARG A CA 1
ATOM 632 C C . ARG A 1 86 ? -2.028 3.442 -13.808 1.00 92.19 86 ARG A C 1
ATOM 634 O O . ARG A 1 86 ? -2.075 4.316 -14.672 1.00 92.19 86 ARG A O 1
ATOM 641 N N . ALA A 1 87 ? -1.123 3.442 -12.833 1.00 89.25 87 ALA A N 1
ATOM 642 C CA . ALA A 1 87 ? -0.108 4.462 -12.674 1.00 89.25 87 ALA A CA 1
ATOM 643 C C . ALA A 1 87 ? 1.053 4.201 -13.649 1.00 89.25 87 ALA A C 1
ATOM 645 O O . ALA A 1 87 ? 1.569 3.079 -13.703 1.00 89.25 87 ALA A O 1
ATOM 646 N N . PRO A 1 88 ? 1.497 5.223 -14.396 1.00 90.94 88 PRO A N 1
ATOM 647 C CA . PRO A 1 88 ? 2.704 5.131 -15.206 1.00 90.94 88 PRO A CA 1
ATOM 648 C C . PRO A 1 88 ? 3.955 4.715 -14.399 1.00 90.94 88 PRO A C 1
ATOM 650 O O . PRO A 1 88 ? 4.025 4.982 -13.192 1.00 90.94 88 PRO A O 1
ATOM 653 N N . PRO A 1 89 ? 4.969 4.088 -15.032 1.00 88.81 89 PRO A N 1
ATOM 654 C CA . PRO A 1 89 ? 6.182 3.624 -14.351 1.00 88.81 89 PRO A CA 1
ATOM 655 C C . PRO A 1 89 ? 6.917 4.707 -13.549 1.00 88.81 89 PRO A C 1
ATOM 657 O O . PRO A 1 89 ? 7.489 4.401 -12.502 1.00 88.81 89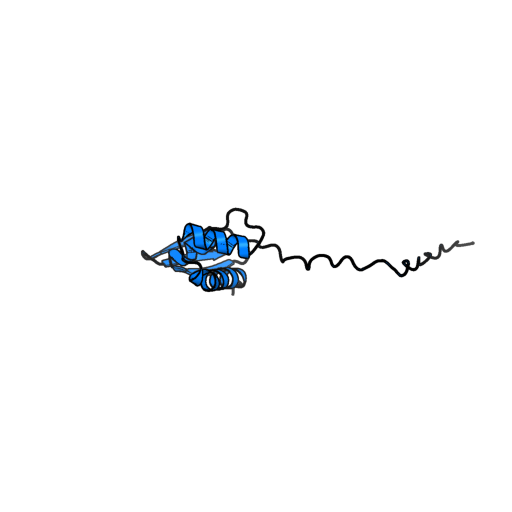 PRO A O 1
ATOM 660 N N . GLU A 1 90 ? 6.860 5.966 -13.985 1.00 92.06 90 GLU A N 1
ATOM 661 C CA . GLU A 1 90 ? 7.438 7.126 -13.298 1.00 92.06 90 GLU A CA 1
ATOM 662 C C . GLU A 1 90 ? 6.852 7.377 -11.899 1.00 92.06 90 GLU A C 1
ATOM 664 O O . GLU A 1 90 ? 7.497 8.017 -11.070 1.00 92.06 90 GLU A O 1
ATOM 669 N N . HIS A 1 91 ? 5.672 6.832 -11.589 1.00 91.06 91 HIS A N 1
ATOM 670 C CA . HIS A 1 91 ? 5.058 6.943 -10.265 1.00 91.06 91 HIS A CA 1
ATOM 671 C C . HIS A 1 91 ? 5.480 5.834 -9.292 1.00 91.06 91 HIS A C 1
ATOM 673 O O . HIS A 1 91 ? 5.195 5.935 -8.097 1.00 91.06 91 HIS A O 1
ATOM 679 N N . ARG A 1 92 ? 6.192 4.793 -9.750 1.00 92.12 92 ARG A N 1
ATOM 680 C CA . ARG A 1 92 ? 6.654 3.688 -8.887 1.00 92.12 92 ARG A CA 1
ATOM 681 C C . ARG A 1 92 ? 7.496 4.152 -7.686 1.00 92.12 92 ARG A C 1
ATOM 683 O O . ARG A 1 92 ?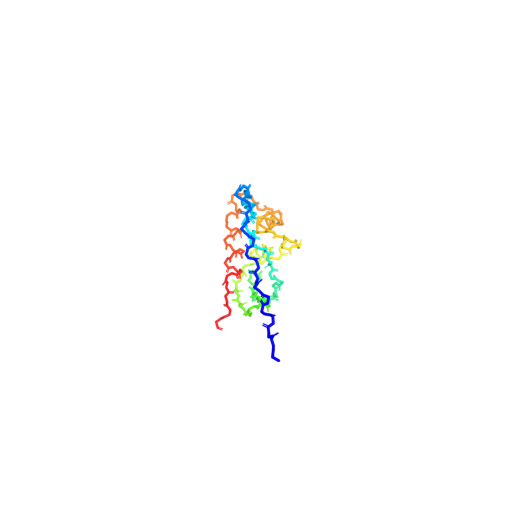 7.255 3.630 -6.598 1.00 92.12 92 ARG A O 1
ATOM 690 N N . PRO A 1 93 ? 8.418 5.134 -7.803 1.00 93.25 93 PRO A N 1
ATOM 691 C CA . PRO A 1 93 ? 9.161 5.640 -6.647 1.00 93.25 93 PRO A CA 1
ATOM 692 C C . PRO A 1 93 ? 8.256 6.258 -5.573 1.00 93.25 93 PRO A C 1
ATOM 694 O O . PRO A 1 93 ? 8.431 5.978 -4.390 1.00 93.25 93 PRO A O 1
ATOM 697 N N . ALA A 1 94 ? 7.242 7.030 -5.979 1.00 91.56 94 ALA A N 1
ATOM 698 C CA . ALA A 1 94 ? 6.291 7.645 -5.052 1.00 91.56 94 ALA A CA 1
ATOM 699 C C . ALA A 1 94 ? 5.408 6.593 -4.355 1.00 91.56 94 ALA A C 1
ATOM 701 O O . ALA A 1 94 ? 5.145 6.685 -3.155 1.00 91.56 94 ALA A O 1
ATOM 702 N N . ILE A 1 95 ? 4.989 5.557 -5.090 1.00 91.00 95 ILE A N 1
ATOM 703 C CA . ILE A 1 95 ? 4.247 4.414 -4.537 1.00 91.00 95 ILE A CA 1
ATOM 704 C C . ILE A 1 95 ? 5.108 3.660 -3.513 1.00 91.00 95 ILE A C 1
ATOM 706 O O . ILE A 1 95 ? 4.634 3.351 -2.420 1.00 91.00 95 ILE A O 1
ATOM 710 N N . ARG A 1 96 ? 6.386 3.409 -3.828 1.00 92.06 96 ARG A N 1
ATOM 711 C CA . ARG A 1 96 ? 7.331 2.768 -2.906 1.00 92.06 96 ARG A CA 1
ATOM 712 C C . ARG A 1 96 ? 7.482 3.565 -1.615 1.00 92.06 96 ARG A C 1
ATOM 714 O O . ARG A 1 96 ? 7.335 3.002 -0.534 1.00 92.06 96 ARG A O 1
ATOM 721 N N . GLU A 1 97 ? 7.733 4.868 -1.723 1.00 91.25 97 GLU A N 1
ATOM 722 C CA . GLU A 1 97 ? 7.903 5.744 -0.562 1.00 91.25 97 GLU A CA 1
ATOM 723 C C . GLU A 1 97 ? 6.668 5.717 0.347 1.00 91.25 97 GLU A C 1
ATOM 725 O O . GLU A 1 97 ? 6.795 5.578 1.566 1.00 91.25 97 GLU A O 1
ATOM 730 N N . LEU A 1 98 ? 5.468 5.793 -0.238 1.00 88.75 98 LEU A N 1
ATOM 731 C CA . LEU A 1 98 ? 4.208 5.691 0.492 1.00 88.75 98 LEU A CA 1
ATOM 732 C C . LEU A 1 98 ? 4.115 4.375 1.272 1.00 88.75 98 LEU A C 1
ATOM 734 O O . LEU A 1 98 ? 3.849 4.393 2.478 1.00 88.75 98 LEU A O 1
ATOM 738 N N . ILE A 1 99 ? 4.323 3.252 0.585 1.00 87.44 99 ILE A N 1
ATOM 739 C CA . ILE A 1 99 ? 4.219 1.909 1.154 1.00 87.44 99 ILE A CA 1
ATOM 740 C C . ILE A 1 99 ? 5.207 1.748 2.319 1.00 87.44 99 ILE A C 1
ATOM 742 O O . ILE A 1 99 ? 4.828 1.341 3.421 1.00 87.44 99 ILE A O 1
ATOM 746 N N . GLU A 1 100 ? 6.459 2.148 2.116 1.00 86.88 100 GLU A N 1
ATOM 747 C CA . GLU A 1 100 ? 7.494 2.080 3.140 1.00 86.88 100 GLU A CA 1
ATOM 748 C C . GLU A 1 100 ? 7.216 3.003 4.335 1.00 86.88 100 GLU A C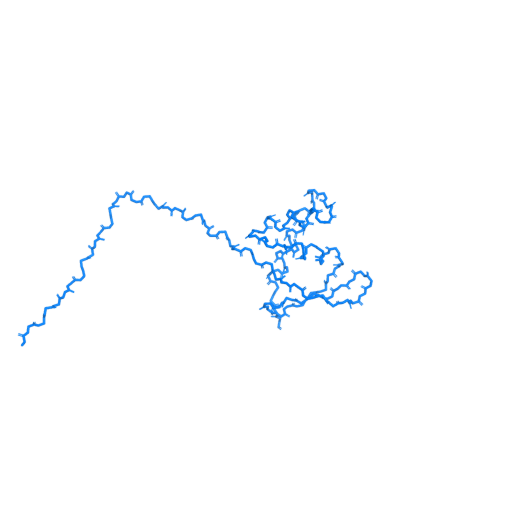 1
ATOM 750 O O . GLU A 1 100 ? 7.372 2.604 5.492 1.00 86.88 100 GLU A O 1
ATOM 755 N N . ARG A 1 101 ? 6.789 4.247 4.083 1.00 84.38 101 ARG A N 1
ATOM 756 C CA . ARG A 1 101 ? 6.428 5.213 5.129 1.00 84.38 101 ARG A CA 1
ATOM 757 C C . ARG A 1 101 ? 5.326 4.649 6.017 1.00 84.38 101 ARG A C 1
ATOM 759 O O . ARG A 1 101 ? 5.402 4.773 7.239 1.00 84.38 101 ARG A O 1
ATOM 766 N N . CYS A 1 102 ? 4.321 4.018 5.419 1.00 77.94 102 CYS A N 1
ATOM 767 C CA . CYS A 1 102 ? 3.210 3.420 6.147 1.00 77.94 102 CYS A CA 1
ATOM 768 C C . CYS A 1 102 ? 3.628 2.167 6.932 1.00 77.94 102 CYS A C 1
ATOM 770 O O . CYS A 1 102 ? 3.153 1.984 8.051 1.00 77.94 102 CYS A O 1
ATOM 772 N N . ALA A 1 103 ? 4.564 1.362 6.421 1.00 76.81 103 ALA A N 1
ATOM 773 C CA . ALA A 1 103 ? 5.141 0.244 7.171 1.00 76.81 103 ALA A CA 1
ATOM 774 C C . ALA A 1 103 ? 5.999 0.696 8.369 1.00 76.81 103 ALA A C 1
ATOM 776 O O . ALA A 1 103 ? 5.985 0.054 9.418 1.00 76.81 103 ALA A O 1
ATOM 777 N N . ARG A 1 104 ? 6.723 1.819 8.244 1.00 76.75 104 ARG A N 1
ATOM 778 C CA . ARG A 1 104 ? 7.591 2.358 9.310 1.00 76.75 104 ARG A CA 1
ATOM 779 C C . ARG A 1 104 ? 6.843 3.117 10.410 1.00 76.75 104 ARG A C 1
ATOM 781 O O . ARG A 1 104 ? 7.391 3.271 11.503 1.00 76.75 104 ARG A O 1
ATOM 788 N N . LYS A 1 105 ? 5.625 3.610 10.155 1.00 68.75 105 LYS A N 1
ATOM 789 C CA . LYS A 1 105 ? 4.828 4.324 11.169 1.00 68.75 105 LYS A CA 1
ATOM 790 C C . LYS A 1 105 ? 4.543 3.406 12.357 1.00 68.75 105 LYS A C 1
ATOM 792 O O . LYS A 1 105 ? 3.904 2.378 12.181 1.00 68.75 105 LYS A O 1
ATOM 797 N N . ARG A 1 106 ? 4.978 3.799 13.557 1.00 54.25 106 ARG A N 1
ATOM 798 C CA . ARG A 1 106 ? 4.617 3.174 14.843 1.00 54.25 106 ARG A CA 1
ATOM 799 C C . ARG A 1 106 ? 3.464 3.957 15.484 1.00 54.25 106 ARG A C 1
ATOM 801 O O . ARG A 1 106 ? 3.329 5.146 15.195 1.00 54.25 106 ARG A O 1
ATOM 808 N N . ALA A 1 107 ? 2.631 3.317 16.313 1.00 54.38 107 ALA A N 1
ATOM 809 C CA . ALA A 1 107 ? 1.741 4.081 17.191 1.00 54.38 107 ALA A CA 1
ATOM 810 C C . ALA A 1 107 ? 2.589 4.929 18.142 1.00 54.38 107 ALA A C 1
ATOM 812 O O . ALA A 1 107 ? 3.616 4.454 18.634 1.00 54.38 107 ALA A O 1
ATOM 813 N N . ALA A 1 108 ? 2.170 6.180 18.322 1.00 49.06 108 ALA A N 1
ATOM 814 C CA . ALA A 1 108 ? 2.666 7.049 19.379 1.00 49.06 108 ALA A CA 1
ATOM 815 C C . ALA A 1 108 ? 2.001 6.674 20.707 1.00 49.06 108 ALA A C 1
ATOM 817 O O . ALA A 1 108 ? 0.820 6.252 20.657 1.00 49.06 108 ALA A O 1
#